Protein AF-A0A350KPT1-F1 (afdb_monomer_lite)

Foldseek 3Di:
DDDDDDDPPPPPDDDDWDWDKDKDDPDPFKIKIKIKTWPDWDFDDDPCDDPCNVVDDGDTDTDIKIKIKMKGAPDPVDIDMDIDID

Radius of gyration: 23.13 Å; chains: 1; bounding box: 46×36×64 Å

Structure (mmCIF, N/CA/C/O backbone):
data_AF-A0A350KPT1-F1
#
_entry.id   AF-A0A350KPT1-F1
#
loop_
_atom_site.group_PDB
_atom_site.id
_atom_site.type_symbol
_atom_site.label_atom_id
_atom_site.label_alt_id
_atom_site.label_comp_id
_atom_site.label_asym_id
_atom_site.label_entity_id
_atom_site.label_seq_id
_atom_site.pdbx_PDB_ins_code
_atom_site.Cartn_x
_atom_site.Cartn_y
_atom_site.Cartn_z
_atom_site.occupancy
_atom_site.B_iso_or_equiv
_atom_site.auth_seq_id
_atom_site.auth_comp_id
_atom_sit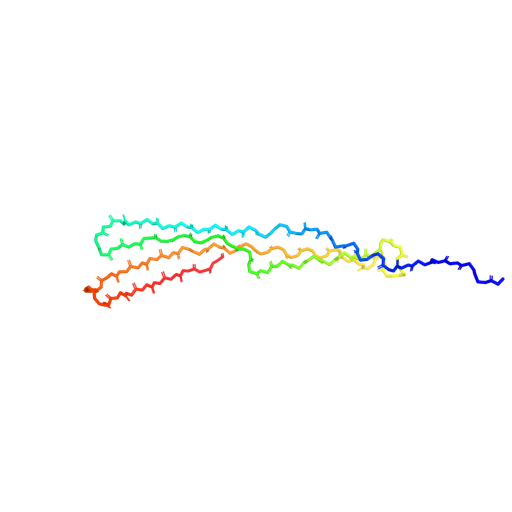e.auth_asym_id
_atom_site.auth_atom_id
_atom_site.pdbx_PDB_model_num
ATOM 1 N N . ALA A 1 1 ? 28.570 27.848 -46.664 1.00 36.34 1 ALA A N 1
ATOM 2 C CA . ALA A 1 1 ? 28.559 28.337 -45.273 1.00 36.34 1 ALA A CA 1
ATOM 3 C C . ALA A 1 1 ? 27.238 27.936 -44.617 1.00 36.34 1 ALA A C 1
ATOM 5 O O . ALA A 1 1 ? 26.196 28.365 -45.088 1.00 36.34 1 ALA A O 1
ATOM 6 N N . GLY A 1 2 ? 27.313 27.052 -43.614 1.00 37.28 2 GLY A N 1
ATOM 7 C CA . GLY A 1 2 ? 26.330 26.808 -42.544 1.00 37.28 2 GLY A CA 1
ATOM 8 C C . GLY A 1 2 ? 24.854 26.612 -42.902 1.00 37.28 2 GLY A C 1
ATOM 9 O O . GLY A 1 2 ? 24.050 27.509 -42.667 1.00 37.28 2 GLY A O 1
ATOM 10 N N . SER A 1 3 ? 24.476 25.421 -43.374 1.00 36.88 3 SER A N 1
ATOM 11 C CA . SER A 1 3 ? 23.080 24.964 -43.398 1.00 36.88 3 SER A CA 1
ATOM 12 C C . SER A 1 3 ? 22.641 24.451 -42.018 1.00 36.88 3 SER A C 1
ATOM 14 O O . SER A 1 3 ? 23.371 23.738 -41.336 1.00 36.88 3 SER A O 1
ATOM 16 N N . ARG A 1 4 ? 21.439 24.881 -41.635 1.00 51.66 4 ARG A N 1
ATOM 17 C CA . ARG A 1 4 ? 20.699 24.654 -40.385 1.00 51.66 4 ARG A CA 1
ATOM 18 C C . ARG A 1 4 ? 20.340 23.179 -40.117 1.00 51.66 4 ARG A C 1
ATOM 20 O O . ARG A 1 4 ? 20.340 22.375 -41.039 1.00 51.66 4 ARG A O 1
ATOM 27 N N . ALA A 1 5 ? 19.858 22.956 -38.884 1.00 43.84 5 ALA A N 1
ATOM 28 C CA . ALA A 1 5 ? 19.171 21.772 -38.336 1.00 43.84 5 ALA A CA 1
ATOM 29 C C . ALA A 1 5 ? 20.121 20.620 -37.949 1.00 43.84 5 ALA A C 1
ATOM 31 O O . ALA A 1 5 ? 21.043 20.292 -38.671 1.00 43.84 5 ALA A O 1
ATOM 32 N N . SER A 1 6 ? 20.020 20.008 -36.773 1.00 40.38 6 SER A N 1
ATOM 33 C CA . SER A 1 6 ? 18.806 19.420 -36.225 1.00 40.38 6 SER A CA 1
ATOM 34 C C . SER A 1 6 ? 18.833 19.484 -34.701 1.00 40.38 6 SER A C 1
ATOM 36 O O . SER A 1 6 ? 19.765 18.988 -34.065 1.00 40.38 6 SER A O 1
ATOM 38 N N . GLY A 1 7 ? 17.806 20.101 -34.114 1.00 38.53 7 GLY A N 1
ATOM 39 C CA . GLY A 1 7 ? 17.521 19.937 -32.695 1.00 38.53 7 GLY A CA 1
ATOM 40 C C . GLY A 1 7 ? 17.378 18.447 -32.397 1.00 38.53 7 GLY A C 1
ATOM 41 O O . GLY A 1 7 ? 16.804 17.705 -33.192 1.00 38.53 7 GLY A O 1
ATOM 42 N N . LYS A 1 8 ? 17.967 17.999 -31.291 1.00 42.78 8 LYS A N 1
ATOM 43 C CA . LYS A 1 8 ? 17.787 16.641 -30.783 1.00 42.78 8 LYS A CA 1
ATOM 44 C C . LYS A 1 8 ? 16.313 16.509 -30.401 1.00 42.78 8 LYS A C 1
ATOM 46 O O . LYS A 1 8 ? 15.936 16.950 -29.317 1.00 42.78 8 LYS A O 1
ATOM 51 N N . GLU A 1 9 ? 15.485 15.986 -31.301 1.00 45.47 9 GLU A N 1
ATOM 52 C CA . GLU A 1 9 ? 14.124 15.574 -30.970 1.00 45.47 9 GLU A CA 1
ATOM 53 C C . GLU A 1 9 ? 14.236 14.492 -29.902 1.00 45.47 9 GLU A C 1
ATOM 55 O O . GLU A 1 9 ? 14.602 13.347 -30.159 1.00 45.47 9 GLU A O 1
ATOM 60 N N . ARG A 1 10 ? 14.001 14.897 -28.654 1.00 50.00 10 ARG A N 1
ATOM 61 C CA . ARG A 1 10 ? 13.712 13.969 -27.577 1.00 50.00 10 ARG A CA 1
ATOM 62 C C . ARG A 1 10 ? 12.340 13.405 -27.897 1.00 50.00 10 ARG A C 1
ATOM 64 O O . ARG A 1 10 ? 11.337 14.066 -27.645 1.00 50.00 10 ARG A O 1
ATOM 71 N N . VAL A 1 11 ? 12.314 12.226 -28.506 1.00 50.09 11 VAL A N 1
ATOM 72 C CA . VAL A 1 11 ? 11.101 11.422 -28.604 1.00 50.09 11 VAL A CA 1
ATOM 73 C C . VAL A 1 11 ? 10.750 11.036 -27.170 1.00 50.09 11 VAL A C 1
ATOM 75 O O . VAL A 1 11 ? 11.308 10.117 -26.586 1.00 50.09 11 VAL A O 1
ATOM 78 N N . SER A 1 12 ? 9.920 11.856 -26.536 1.00 53.06 12 SER A N 1
ATOM 79 C CA . SER A 1 12 ? 9.300 11.533 -25.261 1.00 53.06 12 SER A CA 1
ATOM 80 C C . SER A 1 12 ? 8.030 10.774 -25.596 1.00 53.06 12 SER A C 1
ATOM 82 O O . SER A 1 12 ? 7.003 11.389 -25.879 1.00 53.06 12 SER A O 1
ATOM 84 N N . ILE A 1 13 ? 8.114 9.445 -25.633 1.00 63.38 13 ILE A N 1
ATOM 85 C CA . ILE A 1 13 ? 6.918 8.615 -25.747 1.00 63.38 13 ILE A CA 1
ATOM 86 C C . ILE A 1 13 ? 6.101 8.840 -24.467 1.00 63.38 13 ILE A C 1
ATOM 88 O O . ILE A 1 13 ? 6.641 8.668 -23.371 1.00 63.38 13 ILE A O 1
ATOM 92 N N . PRO A 1 14 ? 4.840 9.293 -24.561 1.00 61.84 14 PRO A N 1
ATOM 93 C CA . PRO A 1 14 ? 3.997 9.426 -23.386 1.00 61.84 14 PRO A CA 1
ATOM 94 C C . PRO A 1 14 ? 3.741 8.031 -22.807 1.00 61.84 14 PRO A C 1
ATOM 96 O O . PRO A 1 14 ? 3.028 7.229 -23.404 1.00 61.84 14 PRO A O 1
ATOM 99 N N . VAL A 1 15 ? 4.334 7.747 -21.649 1.00 70.19 15 VAL A N 1
ATOM 100 C CA . VAL A 1 15 ? 4.096 6.510 -20.898 1.00 70.19 15 VAL A CA 1
ATOM 101 C C . VAL A 1 15 ? 2.874 6.722 -20.009 1.00 70.19 15 VAL A C 1
ATOM 103 O O . VAL A 1 15 ? 2.841 7.649 -19.195 1.00 70.19 15 VAL A O 1
ATOM 106 N N . ALA A 1 16 ? 1.848 5.890 -20.181 1.00 71.69 16 ALA A N 1
ATOM 107 C CA . ALA A 1 16 ? 0.678 5.902 -19.314 1.00 71.69 16 ALA A CA 1
ATOM 108 C C . ALA A 1 16 ? 1.010 5.165 -18.010 1.00 71.69 16 ALA A C 1
ATOM 110 O O . ALA A 1 16 ? 1.324 3.983 -18.035 1.00 71.69 16 ALA A O 1
ATOM 111 N N . VAL A 1 17 ? 0.929 5.859 -16.874 1.00 79.44 17 VAL A N 1
ATOM 112 C CA . VAL A 1 17 ? 1.171 5.284 -15.542 1.00 79.44 17 VAL A CA 1
ATOM 113 C C . VAL A 1 17 ? -0.188 5.087 -14.863 1.00 79.44 17 VAL A C 1
ATOM 115 O O . VAL A 1 17 ? -0.795 6.076 -14.443 1.00 79.44 17 VAL A O 1
ATOM 118 N N . PRO A 1 18 ? -0.730 3.857 -14.799 1.00 76.12 18 PRO A N 1
ATOM 119 C CA . PRO A 1 18 ? -2.036 3.625 -14.200 1.00 76.12 18 PRO A CA 1
ATOM 120 C C . PRO A 1 18 ? -1.980 3.777 -12.676 1.00 76.12 18 PRO A C 1
ATOM 122 O O . PRO A 1 18 ? -1.025 3.360 -12.022 1.00 76.12 18 PRO A O 1
ATOM 125 N N . ASN A 1 19 ? -3.048 4.337 -12.105 1.00 86.69 19 ASN A N 1
ATOM 126 C CA . ASN A 1 19 ? -3.265 4.380 -10.664 1.00 86.69 19 ASN A CA 1
ATOM 127 C C . ASN A 1 19 ? -4.734 4.088 -10.329 1.00 86.69 19 ASN A C 1
ATOM 129 O O . ASN A 1 19 ? -5.642 4.823 -10.721 1.00 86.69 19 ASN A O 1
ATOM 133 N N . LEU A 1 20 ? -4.977 3.026 -9.571 1.00 90.19 20 LEU A N 1
ATOM 134 C CA . LEU A 1 20 ? -6.300 2.607 -9.129 1.00 90.19 20 LEU A CA 1
ATOM 135 C C . LEU A 1 20 ? -6.260 2.306 -7.634 1.00 90.19 20 LEU A C 1
ATOM 137 O O . LEU A 1 20 ? -5.426 1.537 -7.174 1.00 90.19 20 LEU A O 1
ATOM 141 N N . PHE A 1 21 ? -7.196 2.874 -6.881 1.00 91.88 21 PHE A N 1
ATOM 142 C CA . PHE A 1 21 ? -7.351 2.587 -5.459 1.00 91.88 21 PHE A CA 1
ATOM 143 C C . PHE A 1 21 ? -8.818 2.321 -5.158 1.00 91.88 21 PHE A C 1
ATOM 145 O O . PHE A 1 21 ? -9.690 3.114 -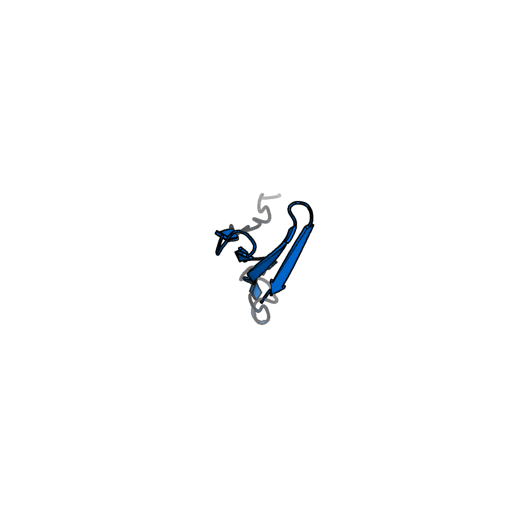5.517 1.00 91.88 21 PHE A O 1
ATOM 152 N N . ALA A 1 22 ? -9.088 1.212 -4.483 1.00 93.44 22 ALA A N 1
ATOM 153 C CA . ALA A 1 22 ? -10.415 0.839 -4.026 1.00 93.44 22 ALA A CA 1
ATOM 154 C C . ALA A 1 22 ? -10.365 0.451 -2.549 1.00 93.44 22 ALA A C 1
ATOM 156 O O . ALA A 1 22 ? -9.378 -0.099 -2.063 1.00 93.44 22 ALA A O 1
ATOM 157 N N . GLN A 1 23 ? -11.452 0.720 -1.832 1.00 93.94 23 GLN A N 1
ATOM 158 C CA . GLN A 1 23 ? -11.628 0.262 -0.461 1.00 93.94 23 GLN A CA 1
ATOM 159 C C . GLN A 1 23 ? -13.038 -0.269 -0.256 1.00 93.94 23 GLN A C 1
ATOM 161 O O . GLN A 1 23 ? -14.004 0.235 -0.831 1.00 93.94 23 GLN A O 1
ATOM 166 N N . TYR A 1 24 ? -13.150 -1.263 0.609 1.00 94.88 24 TYR A N 1
ATOM 167 C CA . TYR A 1 24 ? -14.398 -1.894 0.972 1.00 94.88 24 TYR A CA 1
ATOM 168 C C . TYR A 1 24 ? -14.494 -2.025 2.490 1.00 94.88 24 TYR A C 1
ATOM 170 O O . TYR A 1 24 ? -13.600 -2.555 3.152 1.00 94.88 24 TYR A O 1
ATOM 178 N N . LYS A 1 25 ? -15.596 -1.526 3.055 1.00 94.69 25 LYS A N 1
ATOM 179 C CA . LYS A 1 25 ? -15.913 -1.705 4.471 1.00 94.69 25 LYS A CA 1
ATOM 180 C C . LYS A 1 25 ? -16.561 -3.078 4.637 1.00 94.69 25 LYS A C 1
ATOM 182 O O . LYS A 1 25 ? -17.689 -3.264 4.192 1.00 94.69 25 LYS A O 1
ATOM 187 N N . ILE A 1 26 ? -15.854 -4.011 5.271 1.00 93.12 26 ILE A N 1
ATOM 188 C CA . ILE A 1 26 ? -16.376 -5.361 5.529 1.00 93.12 26 ILE A CA 1
ATOM 189 C C . ILE A 1 26 ? -17.399 -5.296 6.665 1.00 93.12 26 ILE A C 1
ATOM 191 O O . ILE A 1 26 ? -18.488 -5.854 6.570 1.00 93.12 26 ILE A O 1
ATOM 195 N N . ASN A 1 27 ? -17.052 -4.591 7.738 1.00 91.19 27 ASN A N 1
ATOM 196 C CA . ASN A 1 27 ? -17.913 -4.331 8.887 1.00 91.19 27 ASN A CA 1
ATOM 197 C C . ASN A 1 27 ? -17.430 -3.055 9.599 1.00 91.19 27 ASN A C 1
ATOM 199 O O . ASN A 1 27 ? -16.645 -2.283 9.046 1.00 91.19 27 ASN A O 1
ATOM 203 N N . ASP A 1 28 ? -17.951 -2.773 10.790 1.00 91.38 28 ASP A N 1
ATOM 204 C CA . ASP A 1 28 ? -17.607 -1.556 11.527 1.00 91.38 28 ASP A CA 1
ATOM 205 C C . ASP A 1 28 ? -16.120 -1.473 11.892 1.00 91.38 28 ASP A C 1
ATOM 207 O O . ASP A 1 28 ? -15.564 -0.372 11.889 1.00 91.38 28 ASP A O 1
ATOM 211 N N . ASP A 1 29 ? -15.457 -2.617 12.072 1.00 92.69 29 ASP A N 1
ATOM 212 C CA . ASP A 1 29 ? -14.078 -2.659 12.554 1.00 92.69 29 ASP A CA 1
ATOM 213 C C . ASP A 1 29 ? -13.053 -3.033 11.481 1.00 92.69 29 ASP A C 1
ATOM 215 O O . ASP A 1 29 ? -11.915 -2.585 11.562 1.00 92.69 29 ASP A O 1
ATOM 219 N N . PHE A 1 30 ? -13.435 -3.775 10.441 1.00 94.06 30 PHE A N 1
ATOM 220 C CA . PHE A 1 30 ? -12.547 -4.215 9.366 1.00 94.06 30 PHE A CA 1
ATOM 221 C C . PHE A 1 30 ? -12.810 -3.493 8.047 1.00 94.06 30 PHE A C 1
ATOM 223 O O . PHE A 1 30 ? -13.944 -3.390 7.560 1.00 94.06 30 PHE A O 1
ATOM 230 N N . ARG A 1 31 ? -11.722 -3.068 7.401 1.00 96.06 31 ARG A N 1
ATOM 231 C CA . ARG A 1 31 ? -11.745 -2.519 6.042 1.00 96.06 31 ARG A CA 1
ATOM 232 C C . ARG A 1 31 ? -10.673 -3.175 5.201 1.00 96.06 31 ARG A C 1
ATOM 234 O O . ARG A 1 31 ? -9.537 -3.327 5.637 1.00 96.06 31 ARG A O 1
ATOM 241 N N . PHE A 1 32 ? -11.045 -3.515 3.982 1.00 95.56 32 PHE A N 1
ATOM 242 C CA . PHE A 1 32 ? -10.137 -4.013 2.969 1.00 95.56 32 PHE A CA 1
ATOM 243 C C . PHE A 1 32 ? -9.829 -2.900 1.970 1.00 95.56 32 PHE A C 1
ATOM 245 O O . PHE A 1 32 ? -10.718 -2.138 1.595 1.00 95.56 32 PHE A O 1
ATOM 252 N N . GLY A 1 33 ? -8.577 -2.796 1.549 1.00 93.62 33 GLY A N 1
ATOM 253 C CA . GLY A 1 33 ? -8.107 -1.867 0.533 1.00 93.62 33 GLY A CA 1
ATOM 254 C C . GLY A 1 33 ? -7.339 -2.609 -0.551 1.00 93.62 33 GLY A C 1
ATOM 255 O O . GLY A 1 33 ? -6.711 -3.629 -0.286 1.00 93.62 33 GLY A O 1
ATOM 256 N N . LEU A 1 34 ? -7.385 -2.087 -1.769 1.00 93.44 34 LEU A N 1
ATOM 257 C CA . LEU A 1 34 ? -6.571 -2.551 -2.882 1.00 93.44 34 LEU A CA 1
ATOM 258 C C . LEU A 1 34 ? -6.058 -1.335 -3.649 1.00 93.44 34 LEU A C 1
ATOM 260 O O . LEU A 1 34 ? -6.853 -0.544 -4.160 1.00 93.44 34 LEU A O 1
ATOM 264 N N . GLY A 1 35 ? -4.739 -1.190 -3.715 1.00 90.62 35 GLY A N 1
ATOM 265 C CA . GLY A 1 35 ? -4.060 -0.269 -4.619 1.00 90.62 35 GLY A CA 1
ATOM 266 C C . GLY A 1 35 ? -3.456 -1.027 -5.795 1.00 90.62 35 GLY A C 1
ATOM 267 O O . GLY A 1 35 ? -2.925 -2.113 -5.609 1.00 90.62 35 GLY A O 1
ATOM 268 N N . VAL A 1 36 ? -3.533 -0.465 -6.992 1.00 89.06 36 VAL A N 1
ATOM 269 C CA . VAL A 1 36 ? -2.776 -0.902 -8.166 1.00 89.06 36 VAL A CA 1
ATOM 270 C C . VAL A 1 36 ? -2.145 0.346 -8.758 1.00 89.06 36 VAL A C 1
ATOM 272 O O . VAL A 1 36 ? -2.860 1.244 -9.204 1.00 89.06 36 VAL A O 1
ATOM 275 N N . TYR A 1 37 ? -0.824 0.447 -8.705 1.00 84.12 37 TYR A N 1
ATOM 276 C CA . TYR A 1 37 ? -0.099 1.616 -9.197 1.00 84.12 37 TYR A CA 1
ATOM 277 C C . TYR A 1 37 ? 1.257 1.196 -9.751 1.00 84.12 37 TYR A C 1
ATOM 279 O O . TYR A 1 37 ? 1.822 0.202 -9.320 1.00 84.12 37 TYR A O 1
ATOM 287 N N . ALA A 1 38 ? 1.795 1.951 -10.701 1.00 82.62 38 ALA A N 1
ATOM 288 C CA . ALA A 1 38 ? 3.138 1.704 -11.212 1.00 82.62 38 ALA A CA 1
ATOM 289 C C . ALA A 1 38 ? 4.151 2.632 -10.509 1.00 82.62 38 ALA A C 1
ATOM 291 O O . ALA A 1 38 ? 4.168 3.830 -10.809 1.00 82.62 38 ALA A O 1
ATOM 292 N N . PRO A 1 39 ? 4.970 2.148 -9.546 1.00 68.12 39 PRO A N 1
ATOM 293 C CA . PRO A 1 39 ? 5.944 2.990 -8.835 1.00 68.12 39 PRO A CA 1
ATOM 294 C C . PRO A 1 39 ? 7.112 3.438 -9.718 1.00 68.12 39 PRO A C 1
ATOM 296 O O . PRO A 1 39 ? 7.682 4.508 -9.497 1.00 68.12 39 PRO A O 1
ATOM 299 N N . PHE A 1 40 ? 7.485 2.610 -10.697 1.00 63.97 40 PHE A N 1
ATOM 300 C CA . PHE A 1 40 ? 8.634 2.820 -11.566 1.00 63.97 40 PHE A CA 1
ATOM 301 C C . PHE A 1 40 ? 8.244 2.520 -13.013 1.00 63.97 40 PHE A C 1
ATOM 303 O O . PHE A 1 40 ? 7.754 1.439 -13.328 1.00 63.97 40 PHE A O 1
ATOM 310 N N . GLY A 1 41 ? 8.506 3.480 -13.895 1.00 56.41 41 GLY A N 1
ATOM 311 C CA . GLY A 1 41 ? 8.484 3.292 -15.339 1.00 56.41 41 GLY A CA 1
ATOM 312 C C . GLY A 1 41 ? 9.769 3.873 -15.907 1.00 56.41 41 GLY A C 1
ATOM 313 O O . GLY A 1 41 ? 10.001 5.078 -15.790 1.00 56.41 41 GLY A O 1
ATOM 314 N N . LEU A 1 42 ? 10.628 3.028 -16.475 1.00 52.66 42 LEU A N 1
ATOM 315 C CA . LEU A 1 42 ? 11.839 3.463 -17.165 1.00 52.66 42 LEU A CA 1
ATOM 316 C C . LEU A 1 42 ? 11.777 2.976 -18.611 1.00 52.66 42 LEU A C 1
ATOM 318 O O . LEU A 1 42 ? 12.027 1.808 -18.891 1.00 52.66 42 LEU A O 1
ATOM 322 N N . ALA A 1 43 ? 11.469 3.894 -19.523 1.00 54.72 43 ALA A N 1
ATOM 323 C CA . ALA A 1 43 ? 11.590 3.680 -20.958 1.00 54.72 43 ALA A CA 1
ATOM 324 C C . ALA A 1 43 ? 12.891 4.339 -21.441 1.00 54.72 43 ALA A C 1
ATOM 326 O O . ALA A 1 43 ? 13.035 5.562 -21.361 1.00 54.72 43 ALA A O 1
ATOM 327 N N . THR A 1 44 ? 13.854 3.538 -21.908 1.00 52.16 44 THR A N 1
ATOM 328 C CA . THR A 1 44 ? 15.093 4.045 -22.522 1.00 52.16 44 THR A CA 1
ATOM 329 C C . THR A 1 44 ? 15.145 3.617 -23.983 1.00 52.16 44 THR A C 1
ATOM 331 O O . THR A 1 44 ? 15.546 2.499 -24.288 1.00 52.16 44 THR A O 1
ATOM 334 N N . GLU A 1 45 ? 14.753 4.515 -24.888 1.00 54.41 45 GLU A N 1
ATOM 335 C CA . GLU A 1 45 ? 14.911 4.322 -26.334 1.00 54.41 45 GLU A CA 1
ATOM 336 C C . GLU A 1 45 ? 16.295 4.810 -26.788 1.00 54.41 45 GLU A C 1
ATOM 338 O O . GLU A 1 45 ? 16.652 5.980 -26.596 1.00 54.41 45 GLU A O 1
ATOM 343 N N . TYR A 1 46 ? 17.074 3.930 -27.428 1.00 52.69 46 TYR A N 1
ATOM 344 C CA . TYR A 1 46 ? 18.309 4.317 -28.113 1.00 52.69 46 TYR A CA 1
ATOM 345 C C . TYR A 1 46 ? 18.039 4.564 -29.612 1.00 52.69 46 TYR A C 1
ATOM 347 O O . TYR A 1 46 ? 17.351 3.783 -30.266 1.00 52.69 46 TYR A O 1
ATOM 355 N N . PRO A 1 47 ? 18.580 5.640 -30.216 1.00 50.22 47 PRO A N 1
ATOM 356 C CA . PRO A 1 47 ? 18.340 5.949 -31.626 1.00 50.22 47 PRO A CA 1
ATOM 357 C C . PRO A 1 47 ? 18.923 4.869 -32.554 1.00 50.22 47 PRO A C 1
ATOM 359 O O . PRO A 1 47 ? 20.118 4.600 -32.507 1.00 50.22 47 PRO A O 1
ATOM 362 N N . LYS A 1 48 ? 18.108 4.318 -33.467 1.00 54.91 48 LYS A N 1
ATOM 363 C CA . LYS A 1 48 ? 18.395 3.150 -34.342 1.00 54.91 48 LYS A CA 1
ATOM 364 C C . LYS A 1 48 ? 19.639 3.230 -35.255 1.00 54.91 48 LYS A C 1
ATOM 366 O O . LYS A 1 48 ? 19.966 2.250 -35.913 1.00 54.91 48 LYS A O 1
ATOM 371 N N . HIS A 1 49 ? 20.346 4.362 -35.311 1.00 53.84 49 HIS A N 1
ATOM 372 C CA . HIS A 1 49 ? 21.500 4.586 -36.200 1.00 53.84 49 HIS A CA 1
ATOM 373 C C . HIS A 1 49 ? 22.708 5.212 -35.487 1.00 53.84 49 HIS A C 1
ATOM 375 O O . HIS A 1 49 ? 23.384 6.087 -36.028 1.00 53.84 49 HIS A O 1
ATOM 381 N N . TRP A 1 50 ? 22.983 4.784 -34.254 1.00 55.22 50 TRP A N 1
ATOM 382 C CA . TRP A 1 50 ? 24.226 5.120 -33.557 1.00 55.22 50 TRP A CA 1
ATOM 383 C C . TRP A 1 50 ? 25.231 3.963 -33.630 1.00 55.22 50 TRP A C 1
ATOM 385 O O . TRP A 1 50 ? 24.849 2.802 -33.762 1.00 55.22 50 TRP A O 1
ATOM 395 N N . PHE A 1 51 ? 26.525 4.281 -33.549 1.00 56.44 51 PHE A N 1
ATOM 396 C CA . PHE A 1 51 ? 27.652 3.343 -33.698 1.00 56.44 51 PHE A CA 1
ATOM 397 C C . PHE A 1 51 ? 27.611 2.128 -32.740 1.00 56.44 51 PHE A C 1
ATOM 399 O O . PHE A 1 51 ? 28.288 1.140 -32.988 1.00 56.44 51 PHE A O 1
ATOM 406 N N . GLY A 1 52 ? 26.807 2.182 -31.669 1.00 54.59 52 GLY A N 1
ATOM 407 C CA . GLY A 1 52 ? 26.570 1.082 -30.724 1.00 54.59 52 GLY A CA 1
ATOM 408 C C . GLY A 1 52 ? 25.204 0.393 -30.853 1.00 54.59 52 GLY A C 1
ATOM 409 O O . GLY A 1 52 ? 24.817 -0.320 -29.934 1.00 54.59 52 GLY A O 1
ATOM 410 N N . SER A 1 53 ? 24.452 0.619 -31.938 1.00 55.22 53 SER A N 1
ATOM 411 C CA . SER A 1 53 ? 23.093 0.070 -32.125 1.00 55.22 53 SER A CA 1
ATOM 412 C C . SER A 1 53 ? 23.039 -1.458 -32.157 1.00 55.22 53 SER A C 1
ATOM 414 O O . SER A 1 53 ? 22.089 -2.017 -31.625 1.00 55.22 53 SER A O 1
ATOM 416 N N . ASP A 1 54 ? 24.082 -2.133 -32.646 1.00 53.59 54 ASP A N 1
ATOM 417 C CA . ASP A 1 54 ? 24.178 -3.603 -32.612 1.00 53.59 54 ASP A CA 1
ATOM 418 C C . ASP A 1 54 ? 24.373 -4.175 -31.188 1.00 53.59 54 ASP A C 1
ATOM 420 O O . ASP A 1 54 ? 24.223 -5.377 -30.980 1.00 53.59 54 ASP A O 1
ATOM 424 N N . LEU A 1 55 ? 24.708 -3.329 -30.201 1.00 54.41 55 LEU A N 1
ATOM 425 C CA . LEU A 1 55 ? 24.845 -3.697 -28.782 1.00 54.41 55 LEU A CA 1
ATOM 426 C C . LEU A 1 55 ? 23.729 -3.125 -27.890 1.00 54.41 55 LEU A C 1
ATOM 428 O O . LEU A 1 55 ? 23.688 -3.434 -26.698 1.00 54.41 55 LEU A O 1
ATOM 432 N N . ALA A 1 56 ? 22.858 -2.265 -28.422 1.00 51.94 56 ALA A N 1
ATOM 433 C CA . ALA A 1 56 ? 21.816 -1.615 -27.640 1.00 51.94 56 ALA A CA 1
ATOM 434 C C . ALA A 1 56 ? 20.625 -2.565 -27.464 1.00 51.94 56 ALA A C 1
ATOM 436 O O . ALA A 1 56 ? 19.912 -2.873 -28.414 1.00 51.94 56 ALA A O 1
ATOM 437 N N . VAL A 1 57 ? 20.416 -3.024 -26.232 1.00 54.25 57 VAL A N 1
ATOM 438 C CA . VAL A 1 57 ? 19.191 -3.718 -25.831 1.00 54.25 57 VAL A CA 1
ATOM 439 C C . VAL A 1 57 ? 18.207 -2.648 -25.373 1.00 54.25 57 VAL A C 1
ATOM 441 O O . VAL A 1 57 ? 18.427 -2.015 -24.336 1.00 54.25 57 VAL A O 1
ATOM 444 N N . ASP A 1 58 ? 17.147 -2.426 -26.151 1.00 54.66 58 ASP A N 1
ATOM 445 C CA . ASP A 1 58 ? 16.016 -1.606 -25.716 1.00 54.66 58 ASP A CA 1
ATOM 446 C C . ASP A 1 58 ? 15.517 -2.156 -24.371 1.00 54.66 58 ASP A C 1
ATOM 448 O O . ASP A 1 58 ? 15.176 -3.334 -24.245 1.00 54.66 58 ASP A O 1
ATOM 452 N N . SER A 1 59 ? 15.582 -1.320 -23.335 1.00 49.91 59 SER A N 1
ATOM 453 C CA . SER A 1 59 ? 15.256 -1.703 -21.962 1.00 49.91 59 SER A CA 1
ATOM 454 C C . SER A 1 59 ? 14.033 -0.912 -21.522 1.00 49.91 59 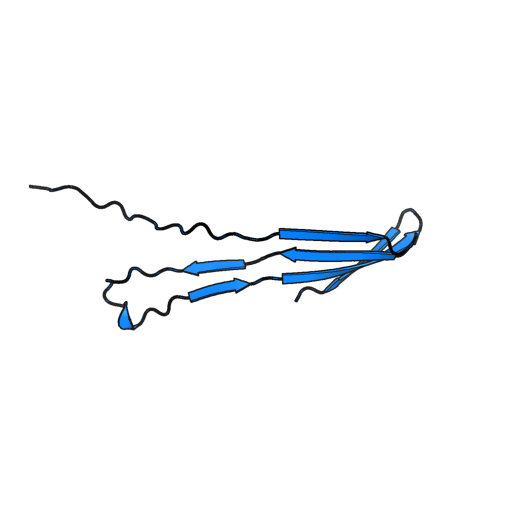SER A C 1
ATOM 456 O O . SER A 1 59 ? 14.127 0.273 -21.192 1.00 49.91 59 SER A O 1
ATOM 458 N N . GLU A 1 60 ? 12.884 -1.577 -21.555 1.00 53.28 60 GLU A N 1
ATOM 459 C CA . GLU A 1 60 ? 11.621 -1.087 -21.015 1.00 53.28 60 GLU A CA 1
ATOM 460 C C . GLU A 1 60 ? 11.370 -1.805 -19.686 1.00 53.28 60 GLU A C 1
ATOM 462 O O . GLU A 1 60 ? 11.193 -3.023 -19.642 1.00 53.28 60 GLU A O 1
ATOM 467 N N . LEU A 1 61 ? 11.445 -1.055 -18.585 1.00 55.12 61 LEU A N 1
ATOM 468 C CA . LEU A 1 61 ? 11.130 -1.546 -17.248 1.00 55.12 61 LEU A CA 1
ATOM 469 C C . LEU A 1 61 ? 9.807 -0.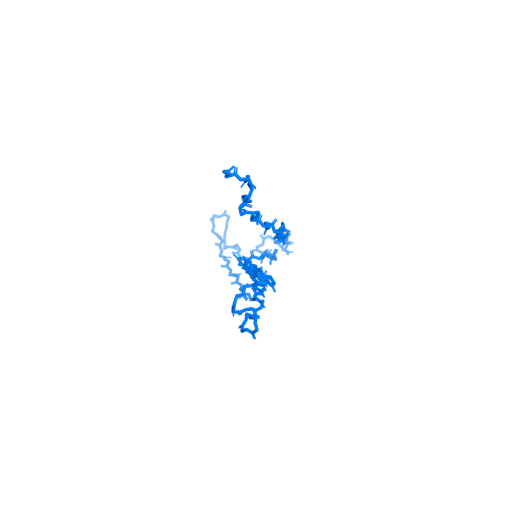912 -16.812 1.00 55.12 61 LEU A C 1
ATOM 471 O O . LEU A 1 61 ? 9.781 0.235 -16.361 1.00 55.12 61 LEU A O 1
ATOM 475 N N . GLU A 1 62 ? 8.724 -1.668 -16.950 1.00 65.25 62 GLU A N 1
ATOM 476 C CA . GLU A 1 62 ? 7.414 -1.342 -16.393 1.00 65.25 62 GLU A CA 1
ATOM 477 C C . GLU A 1 62 ? 7.179 -2.223 -15.163 1.00 65.25 62 GLU A C 1
ATOM 479 O O . GLU A 1 62 ? 7.214 -3.452 -15.248 1.00 65.25 62 GLU A O 1
ATOM 484 N N . VAL A 1 63 ? 6.982 -1.593 -14.004 1.00 67.56 63 VAL A N 1
ATOM 485 C CA . VAL A 1 63 ? 6.664 -2.289 -12.753 1.00 67.56 63 VAL A CA 1
ATOM 486 C C . VAL A 1 63 ? 5.271 -1.860 -12.322 1.00 67.56 63 VAL A C 1
ATOM 488 O O . VAL A 1 63 ? 5.029 -0.668 -12.140 1.00 67.56 63 VAL A O 1
ATOM 491 N N . ILE A 1 64 ? 4.365 -2.824 -12.159 1.00 78.44 64 ILE A N 1
ATOM 492 C CA . ILE A 1 64 ? 3.019 -2.610 -11.623 1.00 78.44 64 ILE A CA 1
ATOM 493 C C . ILE A 1 64 ? 2.973 -3.244 -10.236 1.00 78.44 64 ILE A C 1
ATOM 495 O O . ILE A 1 64 ? 3.063 -4.464 -10.130 1.00 78.44 64 ILE A O 1
ATOM 499 N N . ASP A 1 65 ? 2.788 -2.419 -9.208 1.00 83.00 65 ASP A N 1
ATOM 500 C CA . ASP A 1 65 ? 2.589 -2.869 -7.834 1.00 83.00 65 ASP A CA 1
ATOM 501 C C . ASP A 1 65 ? 1.103 -3.112 -7.574 1.00 83.00 65 ASP A C 1
ATOM 503 O O . ASP A 1 65 ? 0.243 -2.263 -7.853 1.00 83.00 65 ASP A O 1
ATOM 507 N N . VAL A 1 66 ? 0.806 -4.246 -6.947 1.00 88.50 66 VAL A N 1
ATOM 508 C CA . VAL A 1 66 ? -0.498 -4.555 -6.370 1.00 88.50 66 VAL A CA 1
ATOM 509 C C . VAL A 1 66 ? -0.369 -4.541 -4.851 1.00 88.50 66 VAL A C 1
ATOM 511 O O . VAL A 1 66 ? 0.357 -5.328 -4.248 1.00 88.50 66 VAL A O 1
ATOM 514 N N . ALA A 1 67 ? -1.118 -3.642 -4.221 1.00 91.25 67 ALA A N 1
ATOM 515 C CA . ALA A 1 67 ? -1.064 -3.372 -2.796 1.00 91.25 67 ALA A CA 1
ATOM 516 C C . ALA A 1 67 ? -2.380 -3.741 -2.086 1.00 91.25 67 ALA A C 1
ATOM 518 O O . ALA A 1 67 ? -3.220 -2.860 -1.853 1.00 91.25 67 ALA A O 1
ATOM 519 N N . PRO A 1 68 ? -2.625 -5.024 -1.750 1.00 93.25 68 PRO A N 1
ATOM 520 C CA . PRO A 1 68 ? -3.730 -5.390 -0.874 1.00 93.25 68 PRO A CA 1
ATOM 521 C C . PRO A 1 68 ? -3.454 -4.927 0.562 1.00 93.25 68 PRO A C 1
ATOM 523 O O . PRO A 1 68 ? -2.372 -5.131 1.113 1.00 93.25 68 PRO A O 1
ATOM 526 N N . ALA A 1 69 ? -4.465 -4.340 1.193 1.00 94.88 69 ALA A N 1
ATOM 527 C CA . ALA A 1 69 ? -4.402 -3.806 2.543 1.00 94.88 69 ALA A CA 1
ATOM 528 C C . ALA A 1 69 ? -5.593 -4.273 3.382 1.00 94.88 69 ALA A C 1
ATOM 530 O O . ALA A 1 69 ? -6.720 -4.375 2.897 1.00 94.88 69 ALA A O 1
ATOM 531 N N . LEU A 1 70 ? -5.357 -4.505 4.669 1.00 95.38 70 LEU A N 1
ATOM 532 C CA . LEU A 1 70 ? -6.402 -4.759 5.652 1.00 95.38 70 LEU A CA 1
ATOM 533 C C . LEU A 1 70 ? -6.177 -3.850 6.856 1.00 95.38 70 LEU A C 1
ATOM 535 O O . LEU A 1 70 ? -5.066 -3.763 7.381 1.00 95.38 70 LEU A O 1
ATOM 53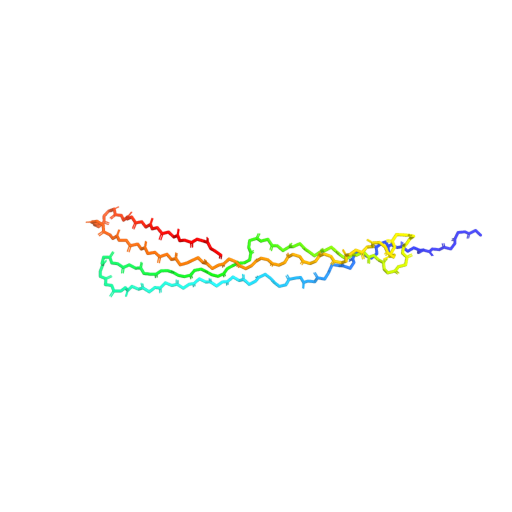9 N N . SER A 1 71 ? -7.235 -3.183 7.307 1.00 94.88 71 SER A N 1
ATOM 540 C CA . SER A 1 71 ? -7.224 -2.411 8.544 1.00 94.88 71 SER A CA 1
ATOM 541 C C . SER A 1 71 ? -8.277 -2.902 9.524 1.00 94.88 71 SER A C 1
ATOM 543 O O . SER A 1 71 ? -9.335 -3.398 9.137 1.00 94.88 71 SER A O 1
ATOM 545 N N . TYR A 1 72 ? -7.935 -2.772 10.801 1.00 94.06 72 TYR A N 1
ATOM 546 C CA . TYR A 1 72 ? -8.730 -3.123 11.959 1.00 94.06 72 TYR A CA 1
ATOM 547 C C . TYR A 1 72 ? -8.812 -1.927 12.911 1.00 94.06 72 TYR A C 1
ATOM 549 O O . TYR A 1 72 ? -7.796 -1.341 13.296 1.00 94.06 72 TYR A O 1
ATOM 557 N N . ARG A 1 73 ? -10.023 -1.567 13.314 1.00 95.38 73 ARG A N 1
ATOM 558 C CA . ARG A 1 73 ? -10.293 -0.503 14.275 1.00 95.38 73 ARG A CA 1
ATOM 559 C C . ARG A 1 73 ? -10.305 -1.079 15.689 1.00 95.38 73 ARG A C 1
ATOM 561 O O . ARG A 1 73 ? -11.104 -1.955 15.990 1.00 95.38 73 ARG A O 1
ATOM 568 N N . LEU A 1 74 ? -9.433 -0.571 16.561 1.00 91.12 74 LEU A N 1
ATOM 569 C CA . LEU A 1 74 ? -9.396 -0.968 17.972 1.00 91.12 74 LEU A CA 1
ATOM 570 C C . LEU A 1 74 ? -10.484 -0.245 18.780 1.00 91.12 74 LEU A C 1
ATOM 572 O O . LEU A 1 74 ? -11.099 -0.830 19.665 1.00 91.12 74 LEU A O 1
ATOM 576 N N . ASN A 1 75 ? -10.688 1.041 18.497 1.00 90.25 75 ASN A N 1
ATOM 577 C CA . ASN A 1 75 ? -11.714 1.899 19.088 1.00 90.25 75 ASN A CA 1
ATOM 578 C C . ASN A 1 75 ? -11.946 3.117 18.172 1.00 90.25 75 ASN A C 1
ATOM 580 O O . ASN A 1 75 ? -11.304 3.244 17.130 1.00 90.25 75 ASN A O 1
ATOM 584 N N . ASP A 1 76 ? -12.832 4.039 18.549 1.00 90.31 76 ASP A N 1
ATOM 585 C CA . ASP A 1 76 ? -13.177 5.202 17.710 1.00 90.31 76 ASP A CA 1
ATOM 586 C C . ASP A 1 76 ? -12.006 6.165 17.440 1.00 90.31 76 ASP A C 1
ATOM 588 O O . ASP A 1 76 ? -12.099 7.021 16.561 1.00 90.31 76 ASP A O 1
ATOM 592 N N . HIS A 1 77 ? -10.890 6.011 18.159 1.00 91.94 77 HIS A N 1
ATOM 593 C CA . HIS A 1 77 ? -9.711 6.869 18.041 1.00 91.94 77 HIS A CA 1
ATOM 594 C C . HIS A 1 77 ? -8.487 6.168 17.438 1.00 91.94 77 HIS A C 1
ATOM 596 O O . HIS A 1 77 ? -7.617 6.843 16.891 1.00 91.94 77 HIS A O 1
ATOM 602 N N . PHE A 1 78 ? -8.407 4.838 17.513 1.00 93.62 78 PHE A N 1
ATOM 603 C CA . PHE A 1 78 ? -7.244 4.062 17.093 1.00 93.62 78 PHE A CA 1
ATOM 604 C C . PHE A 1 78 ? -7.619 2.947 16.122 1.00 93.62 78 PHE A C 1
ATOM 606 O O . PHE A 1 78 ? -8.496 2.119 16.371 1.00 93.62 78 PHE A O 1
ATOM 613 N N . SER A 1 79 ? -6.871 2.896 15.021 1.00 93.12 79 SER A N 1
ATOM 614 C CA . SER A 1 79 ? -6.943 1.842 14.009 1.00 93.12 79 SER A CA 1
ATOM 615 C C . SER A 1 79 ? -5.532 1.370 13.677 1.00 93.12 79 SER A C 1
ATOM 61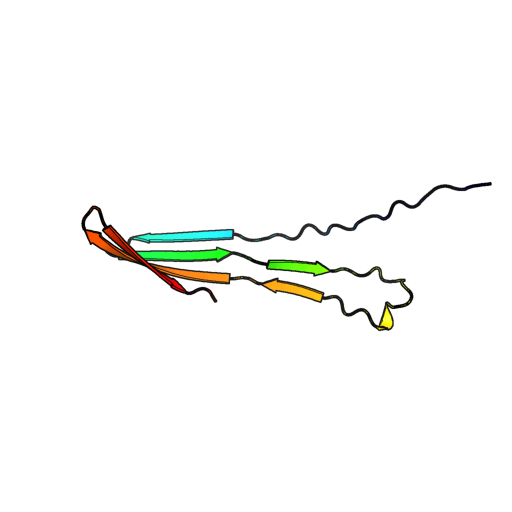7 O O . SER A 1 79 ? -4.604 2.177 13.653 1.00 93.12 79 SER A O 1
ATOM 619 N N . PHE A 1 80 ? -5.385 0.085 13.373 1.00 95.19 80 PHE A N 1
ATOM 620 C CA . PHE A 1 80 ? -4.157 -0.515 12.861 1.00 95.19 80 PHE A CA 1
ATOM 621 C C . PHE A 1 80 ? -4.409 -1.065 11.465 1.00 95.19 80 PHE A C 1
ATOM 623 O O . PHE A 1 80 ? -5.510 -1.512 11.159 1.00 95.19 80 PHE A O 1
ATOM 630 N N . GLY A 1 81 ? -3.398 -1.053 10.606 1.00 93.06 81 GLY A N 1
ATOM 631 C CA . GLY A 1 81 ? -3.506 -1.637 9.279 1.00 93.06 81 GLY A CA 1
ATOM 632 C C . GLY A 1 81 ? -2.176 -2.177 8.801 1.00 93.06 81 GLY A C 1
ATOM 633 O O . GLY A 1 81 ? -1.119 -1.706 9.217 1.00 93.06 81 GLY A O 1
ATOM 634 N N . ALA A 1 82 ? -2.257 -3.172 7.930 1.00 94.44 82 ALA A N 1
ATOM 635 C CA . ALA A 1 82 ? -1.120 -3.746 7.239 1.00 94.44 82 ALA A CA 1
ATOM 636 C C . ALA A 1 82 ? -1.452 -3.844 5.750 1.00 94.44 82 ALA A C 1
ATOM 638 O O . ALA A 1 82 ? -2.584 -4.155 5.374 1.00 94.44 82 ALA A O 1
ATOM 639 N N . ALA A 1 83 ? -0.456 -3.576 4.915 1.00 89.12 83 ALA A N 1
ATOM 640 C CA . ALA A 1 83 ? -0.531 -3.764 3.478 1.00 89.12 83 ALA A CA 1
ATOM 641 C C . ALA A 1 83 ? 0.646 -4.623 3.030 1.00 89.12 83 ALA A C 1
ATOM 643 O O . ALA A 1 83 ? 1.740 -4.528 3.589 1.00 89.12 83 ALA A O 1
ATOM 644 N N . LEU A 1 84 ? 0.402 -5.463 2.035 1.00 90.81 84 LEU A N 1
ATOM 645 C CA . LEU A 1 84 ? 1.446 -6.153 1.291 1.00 90.81 84 LEU A CA 1
ATOM 646 C C . LEU A 1 84 ? 1.610 -5.412 -0.028 1.00 90.81 84 LEU A C 1
ATOM 648 O O . LEU A 1 84 ? 0.618 -4.947 -0.571 1.00 90.81 84 LEU A O 1
ATOM 652 N N . ILE A 1 85 ? 2.839 -5.277 -0.512 1.00 84.56 85 ILE A N 1
ATOM 653 C CA . ILE A 1 85 ? 3.144 -4.696 -1.821 1.00 84.56 85 ILE A CA 1
ATOM 654 C C . ILE A 1 85 ? 3.899 -5.780 -2.583 1.00 84.56 85 ILE A C 1
ATOM 656 O O . ILE A 1 85 ? 4.862 -6.334 -2.042 1.00 84.56 85 ILE A O 1
ATOM 660 N N . ALA A 1 86 ? 3.416 -6.121 -3.773 1.00 70.25 86 ALA A N 1
ATOM 661 C CA . ALA A 1 86 ? 3.988 -7.141 -4.643 1.00 70.25 86 ALA A CA 1
ATOM 662 C C . ALA A 1 86 ? 3.870 -6.734 -6.110 1.00 70.25 86 ALA A C 1
ATOM 664 O O . ALA A 1 86 ? 2.915 -5.984 -6.421 1.00 70.25 86 ALA A O 1
#

Secondary structure (DSSP, 8-state):
------------------EEEEEEE-SSSEEEEEEEEEEEEEEEPPPTTSTTGGG---EEEEEEEEEEEEEEESSSS-EEEEE---

pLDDT: mean 72.73, std 19.81, range [36.34, 96.06]

Sequence (86 aa):
AGSRASGKERVSIPVAVPNLFAQYKINDDFRFGLGVYAPFGLATEYPKHWFGSDLAVDSELEVIDVAPALSYRLNDHFSFGAALIA